Protein AF-A0A1J3CGP0-F1 (afdb_monomer)

Radius of gyration: 14.63 Å; Cα contacts (8 Å, |Δi|>4): 81; chains: 1; bounding box: 32×31×38 Å

pLDDT: mean 85.78, std 8.17, range [57.34, 94.12]

Solvent-accessible surface area (backbone atoms only — not comparable to full-atom values): 5508 Å² total; per-residue (Å²): 134,65,75,46,79,45,80,48,72,49,65,46,83,42,74,47,96,90,59,49,71,42,76,48,68,38,76,90,69,37,72,49,77,45,83,40,57,73,89,66,51,71,66,59,52,50,54,51,51,29,61,80,62,69,48,63,88,86,57,94,76,86,82,88,83,70,87,67,57,71,80,62,54,77,75,54,61,80,91,54,78,121

Sequence (82 aa):
QKMVYVAAVYGKWVRKDDGSWFFEVDDGKGGRLFSLRDGLTHGELVEMAKDDYGVDTNVDLIEIAYPLPADMLCHLPTDSPP

Foldseek 3Di:
DDKDKDKDFDFDWDQDPVLDIDTDTDPVLGMDIDIDDPPDDPVNVVVVVCVSSVPPPPPDDDDDDDDDDPVVVVPDDSNDHD

Organism: Noccaea caerulescens (NCBI:txid107243)

Mean predicted aligned error: 5.81 Å

Structure (mmCIF, N/CA/C/O backbone):
data_AF-A0A1J3CGP0-F1
#
_entry.id   AF-A0A1J3CGP0-F1
#
loop_
_atom_site.group_PDB
_atom_site.id
_atom_site.type_symbol
_atom_site.label_atom_id
_atom_site.label_alt_id
_atom_site.label_comp_id
_atom_site.label_asym_id
_atom_site.label_entity_id
_atom_site.label_seq_id
_atom_site.pdbx_PDB_ins_code
_atom_site.Cartn_x
_atom_site.Cartn_y
_atom_site.Cartn_z
_atom_site.occupancy
_atom_site.B_iso_or_equiv
_atom_site.auth_seq_id
_atom_site.auth_comp_id
_atom_site.auth_asym_id
_atom_site.auth_atom_id
_atom_site.pdbx_PDB_model_num
ATOM 1 N N . GLN A 1 1 ? -19.733 -3.505 18.395 1.00 65.50 1 GLN A N 1
ATOM 2 C CA . GLN A 1 1 ? -18.774 -2.729 17.578 1.00 65.50 1 GLN A CA 1
ATOM 3 C C . GLN A 1 1 ? -18.805 -3.274 16.163 1.00 65.50 1 GLN A C 1
ATOM 5 O O . GLN A 1 1 ? -18.914 -4.485 16.010 1.00 65.50 1 GLN A O 1
ATOM 10 N N . LYS A 1 2 ? -18.781 -2.405 15.149 1.00 84.25 2 LYS A N 1
ATOM 11 C CA . LYS A 1 2 ? -18.737 -2.823 13.744 1.00 84.25 2 LYS A CA 1
ATOM 12 C C . LYS A 1 2 ? -17.283 -3.128 13.369 1.00 84.25 2 LYS A C 1
ATOM 14 O O . LYS A 1 2 ? -16.405 -2.328 13.682 1.00 84.25 2 LYS A O 1
ATOM 19 N N . MET A 1 3 ? -17.053 -4.279 12.744 1.00 89.62 3 MET A N 1
ATOM 20 C CA . MET A 1 3 ? -15.759 -4.641 12.163 1.00 89.62 3 MET A CA 1
ATOM 21 C C . MET A 1 3 ? -15.762 -4.313 10.670 1.00 89.62 3 MET A C 1
ATO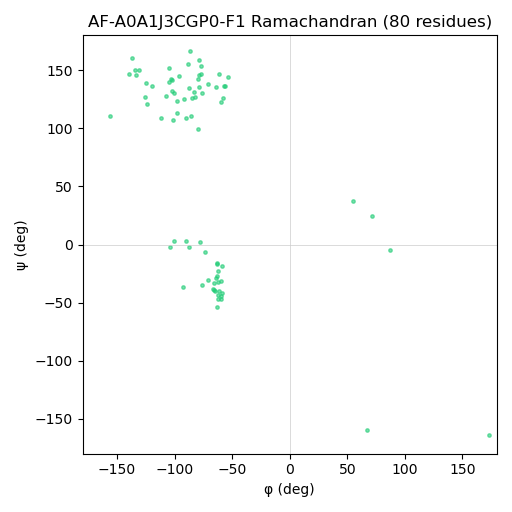M 23 O O . MET A 1 3 ? -16.794 -4.445 10.005 1.00 89.62 3 MET A O 1
ATOM 27 N N . VAL A 1 4 ? -14.614 -3.883 10.159 1.00 90.69 4 VAL A N 1
ATOM 28 C CA . VAL A 1 4 ? -14.365 -3.615 8.741 1.00 90.69 4 VAL A CA 1
ATOM 29 C C . VAL A 1 4 ? -13.234 -4.523 8.284 1.00 90.69 4 VAL A C 1
ATOM 31 O O . VAL A 1 4 ? -12.244 -4.674 8.992 1.00 90.69 4 VAL A O 1
ATOM 34 N N . TYR A 1 5 ? -13.376 -5.123 7.106 1.00 91.19 5 TYR A N 1
ATOM 35 C CA . TYR A 1 5 ? -12.346 -5.977 6.527 1.00 91.19 5 TYR A CA 1
ATOM 36 C C . TYR A 1 5 ? -11.681 -5.259 5.360 1.00 91.19 5 TYR A C 1
ATOM 38 O O . TYR A 1 5 ? -12.373 -4.784 4.459 1.00 91.19 5 TYR A O 1
ATOM 46 N N . VAL A 1 6 ? -10.352 -5.179 5.382 1.00 90.50 6 VAL A N 1
ATOM 47 C CA . VAL A 1 6 ? -9.555 -4.508 4.350 1.00 90.50 6 VAL A CA 1
ATOM 48 C C . VAL A 1 6 ? -8.544 -5.496 3.793 1.00 90.50 6 VAL A C 1
ATOM 50 O O . VAL A 1 6 ? -7.722 -6.034 4.530 1.00 90.50 6 VAL A O 1
ATOM 53 N N . ALA A 1 7 ? -8.616 -5.747 2.489 1.00 92.38 7 ALA A N 1
ATOM 54 C CA . ALA A 1 7 ? -7.564 -6.469 1.790 1.00 92.38 7 ALA A CA 1
ATOM 55 C C . ALA A 1 7 ? -6.405 -5.508 1.514 1.00 92.38 7 ALA A C 1
ATOM 57 O O . ALA A 1 7 ? -6.625 -4.383 1.068 1.00 92.38 7 ALA A O 1
ATOM 58 N N . ALA A 1 8 ? -5.184 -5.959 1.764 1.00 92.75 8 ALA A N 1
ATOM 59 C CA . ALA A 1 8 ? -3.977 -5.198 1.499 1.00 92.75 8 ALA A CA 1
ATOM 60 C C . ALA A 1 8 ? -2.915 -6.092 0.860 1.00 92.75 8 ALA A C 1
ATOM 62 O O . ALA A 1 8 ? -2.957 -7.319 0.968 1.00 92.75 8 ALA A O 1
ATOM 6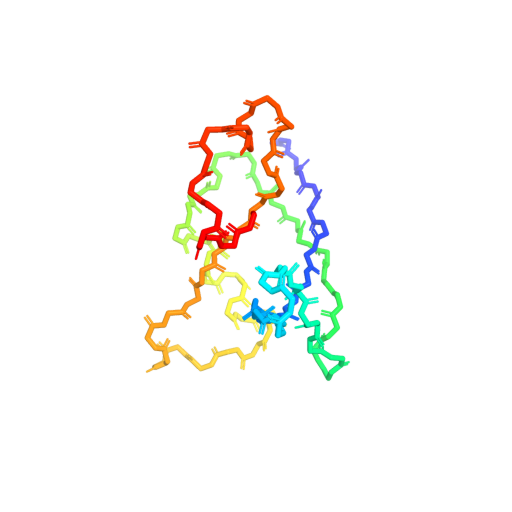3 N N . VAL A 1 9 ? -1.954 -5.445 0.214 1.00 93.50 9 VAL A N 1
ATOM 64 C CA . VAL A 1 9 ? -0.751 -6.056 -0.352 1.00 93.50 9 VAL A CA 1
ATOM 65 C C . VAL A 1 9 ? 0.459 -5.254 0.104 1.00 93.50 9 VAL A C 1
ATOM 67 O O . VAL A 1 9 ? 0.354 -4.050 0.334 1.00 93.50 9 VAL A O 1
ATOM 70 N N . TYR A 1 10 ? 1.601 -5.919 0.234 1.00 92.06 10 TYR A N 1
ATOM 71 C CA . TYR A 1 10 ? 2.875 -5.263 0.502 1.00 92.06 10 TYR A CA 1
ATOM 72 C C . TYR A 1 10 ? 3.701 -5.194 -0.778 1.00 92.06 10 TYR A C 1
ATOM 74 O O . TYR A 1 10 ? 3.685 -6.122 -1.583 1.00 92.06 10 TYR A O 1
ATOM 82 N N . GLY A 1 11 ? 4.418 -4.095 -0.974 1.00 92.25 11 GL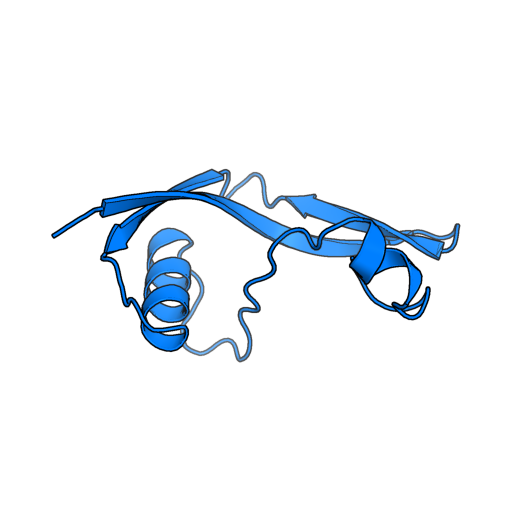Y A N 1
ATOM 83 C CA . GLY A 1 11 ? 5.163 -3.853 -2.198 1.00 92.25 11 GLY A CA 1
ATOM 84 C C . GLY A 1 11 ? 5.762 -2.457 -2.226 1.00 92.25 11 GLY A C 1
ATOM 85 O O . GLY A 1 11 ? 5.858 -1.789 -1.197 1.00 92.25 11 GLY A O 1
ATOM 86 N N . LYS A 1 12 ? 6.165 -2.019 -3.416 1.00 91.56 12 LYS A N 1
ATOM 87 C CA . LYS A 1 12 ? 6.771 -0.703 -3.635 1.00 91.56 12 LYS A CA 1
ATOM 88 C C . LYS A 1 12 ? 6.269 -0.071 -4.925 1.00 91.56 12 LYS A C 1
ATOM 90 O O . LYS A 1 12 ? 6.046 -0.756 -5.922 1.00 91.56 12 LYS A O 1
ATOM 95 N N . TRP A 1 13 ? 6.166 1.251 -4.920 1.00 91.19 13 TRP A N 1
ATOM 96 C CA . TRP A 1 13 ? 5.957 2.019 -6.140 1.00 91.19 13 TRP A CA 1
ATOM 97 C C . TRP A 1 13 ? 7.256 2.113 -6.939 1.00 91.19 13 TRP A C 1
ATOM 99 O O . TRP A 1 13 ? 8.308 2.470 -6.411 1.00 91.19 13 TRP A O 1
ATOM 109 N N . VAL A 1 14 ? 7.175 1.797 -8.228 1.00 92.56 14 VAL A N 1
ATOM 110 C CA . VAL A 1 14 ? 8.282 1.875 -9.180 1.00 92.56 14 VAL A CA 1
ATOM 111 C C . VAL A 1 14 ? 7.848 2.725 -10.360 1.00 92.56 14 VAL A C 1
ATOM 113 O O . VAL A 1 14 ? 6.818 2.463 -10.984 1.00 92.56 14 VAL A O 1
ATOM 116 N N . ARG A 1 15 ? 8.658 3.734 -10.680 1.00 92.00 15 ARG A N 1
ATOM 117 C CA . ARG A 1 15 ? 8.479 4.545 -11.880 1.00 92.00 15 ARG A CA 1
ATOM 118 C C . ARG A 1 15 ? 9.153 3.856 -13.062 1.00 92.00 15 ARG A C 1
ATOM 120 O O . ARG A 1 15 ? 10.326 3.498 -12.968 1.00 92.00 15 ARG A O 1
ATOM 127 N N . LYS A 1 16 ? 8.414 3.636 -14.146 1.00 90.69 16 LYS A N 1
ATOM 128 C CA . LYS A 1 16 ? 8.932 3.067 -15.398 1.00 90.69 16 LYS A CA 1
ATOM 129 C C . LYS A 1 16 ? 9.491 4.171 -16.301 1.00 90.69 16 LYS A C 1
ATOM 131 O O . LYS A 1 16 ? 9.250 5.357 -16.072 1.00 90.69 16 LYS A O 1
ATOM 136 N N . ASP A 1 17 ? 10.230 3.771 -17.334 1.00 91.06 17 ASP A N 1
ATOM 137 C CA . ASP A 1 17 ? 10.929 4.689 -18.249 1.00 91.06 17 ASP A CA 1
ATOM 138 C C . ASP A 1 17 ? 9.981 5.606 -19.038 1.00 91.06 17 ASP A C 1
ATOM 140 O O . ASP A 1 17 ? 10.352 6.718 -19.407 1.00 91.06 17 ASP A O 1
ATOM 144 N N . ASP A 1 18 ? 8.739 5.170 -19.265 1.00 89.75 18 ASP A N 1
ATOM 145 C CA . ASP A 1 18 ? 7.678 5.969 -19.892 1.00 89.75 18 ASP A CA 1
ATOM 146 C C . ASP A 1 18 ? 7.034 6.992 -18.932 1.00 89.75 18 ASP A C 1
ATOM 148 O O . ASP A 1 18 ? 6.113 7.718 -19.309 1.00 89.75 18 ASP A O 1
ATOM 152 N N . GLY A 1 19 ? 7.525 7.064 -17.692 1.00 86.62 19 GLY A N 1
ATOM 153 C CA . GLY A 1 19 ? 7.071 7.976 -16.652 1.00 86.62 19 GLY A CA 1
ATOM 154 C C . GLY A 1 19 ? 5.897 7.465 -15.820 1.00 86.62 19 GLY A C 1
ATOM 155 O O . GLY A 1 19 ? 5.544 8.142 -14.853 1.00 86.62 19 GLY A O 1
ATOM 156 N N . SER A 1 20 ? 5.325 6.303 -16.148 1.00 86.94 20 SER A N 1
ATOM 157 C CA . SER A 1 20 ? 4.196 5.712 -15.424 1.00 86.94 20 SER A CA 1
ATOM 158 C C . SER A 1 20 ? 4.615 5.053 -14.102 1.00 86.94 20 SER A C 1
ATOM 160 O O . SER A 1 20 ? 5.753 4.608 -13.930 1.00 86.94 20 SER A O 1
ATOM 162 N N . TRP A 1 21 ? 3.681 4.992 -13.152 1.00 88.69 21 TRP A N 1
ATOM 163 C CA . TRP A 1 21 ? 3.874 4.366 -11.844 1.00 88.69 21 TRP A CA 1
ATOM 164 C C . TRP A 1 21 ? 3.218 2.990 -11.791 1.00 88.69 21 TRP A C 1
ATOM 166 O O . TRP A 1 21 ? 2.050 2.831 -12.138 1.00 88.69 21 TRP A O 1
ATOM 176 N N . PHE A 1 22 ? 3.963 2.006 -11.297 1.00 90.75 22 PHE A N 1
ATOM 177 C CA . PHE A 1 22 ? 3.476 0.655 -11.044 1.00 90.75 22 PHE A CA 1
ATOM 178 C C . PHE A 1 22 ? 3.731 0.271 -9.594 1.00 90.75 22 PHE A C 1
ATOM 180 O O . PHE A 1 22 ? 4.804 0.546 -9.059 1.00 90.75 22 PHE A O 1
ATOM 187 N N . PHE A 1 23 ? 2.762 -0.398 -8.975 1.00 90.25 23 PHE A N 1
ATOM 188 C CA . PHE A 1 23 ? 2.958 -1.015 -7.671 1.00 90.25 23 PHE A CA 1
ATOM 189 C C . PHE A 1 23 ? 3.451 -2.449 -7.867 1.00 90.25 23 PHE A C 1
ATOM 191 O O . PHE A 1 23 ? 2.703 -3.316 -8.321 1.00 90.25 23 PHE A O 1
ATOM 198 N N . GLU A 1 24 ? 4.720 -2.695 -7.558 1.00 93.12 24 GLU A N 1
ATOM 199 C CA . GLU A 1 24 ? 5.307 -4.032 -7.583 1.00 93.12 24 GLU A CA 1
ATOM 200 C C . GLU A 1 24 ? 5.048 -4.710 -6.238 1.00 93.12 24 GLU A C 1
ATOM 202 O O . GLU A 1 24 ? 5.598 -4.303 -5.211 1.00 93.12 24 GLU A O 1
ATOM 207 N N . VAL A 1 25 ? 4.183 -5.726 -6.251 1.00 92.88 25 VAL A N 1
ATOM 208 C CA . VAL A 1 25 ? 3.851 -6.532 -5.071 1.00 92.88 25 VAL A CA 1
ATOM 209 C C . VAL A 1 25 ? 5.040 -7.423 -4.707 1.00 92.88 25 VAL A C 1
ATOM 211 O O . VAL A 1 25 ? 5.691 -8.005 -5.572 1.00 92.88 25 VAL A O 1
ATOM 214 N N . ASP A 1 26 ? 5.321 -7.535 -3.413 1.00 92.62 26 ASP A N 1
ATOM 215 C CA . ASP A 1 26 ? 6.253 -8.519 -2.876 1.00 92.62 26 ASP A CA 1
ATOM 216 C C . ASP A 1 26 ? 5.548 -9.878 -2.783 1.00 92.62 26 ASP A C 1
ATOM 218 O O . ASP A 1 26 ? 4.798 -10.1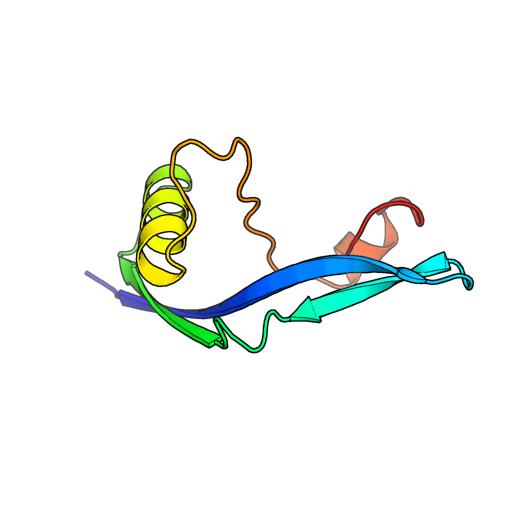52 -1.840 1.00 92.62 26 ASP A O 1
ATOM 222 N N . ASP A 1 27 ? 5.791 -10.738 -3.770 1.00 90.94 27 ASP A N 1
ATOM 223 C CA . ASP A 1 27 ? 5.191 -12.074 -3.846 1.00 90.94 27 ASP A CA 1
ATOM 224 C C . ASP A 1 27 ? 5.576 -12.983 -2.664 1.00 90.94 27 ASP A C 1
ATOM 226 O O . ASP A 1 27 ? 4.847 -13.923 -2.347 1.00 90.94 27 ASP A O 1
ATOM 230 N N . GLY A 1 28 ? 6.694 -12.707 -1.980 1.00 90.31 28 GLY A N 1
ATOM 231 C CA . GLY A 1 28 ? 7.105 -13.450 -0.787 1.00 90.31 28 GLY A CA 1
ATOM 232 C C . GLY A 1 28 ? 6.220 -13.153 0.424 1.00 90.31 28 GLY A C 1
ATOM 233 O O . GLY A 1 28 ? 5.998 -14.024 1.267 1.00 90.31 28 GLY A O 1
ATOM 234 N N . LYS A 1 29 ? 5.679 -11.934 0.495 1.00 89.31 29 LYS A N 1
ATOM 235 C CA . LYS A 1 29 ? 4.764 -11.489 1.556 1.00 89.31 29 LYS A CA 1
ATOM 236 C C . LYS A 1 29 ? 3.295 -11.690 1.181 1.00 89.31 29 LYS A C 1
ATOM 238 O O . LYS A 1 29 ? 2.493 -12.087 2.034 1.00 89.31 29 LYS A O 1
ATOM 243 N N . GLY A 1 30 ? 2.964 -11.483 -0.093 1.00 88.69 30 GLY A N 1
ATOM 244 C CA . GLY A 1 30 ? 1.639 -11.694 -0.665 1.00 88.69 30 GLY A CA 1
ATOM 245 C C . GLY A 1 30 ? 0.576 -10.728 -0.134 1.00 88.69 30 GLY A C 1
ATOM 246 O O . GLY A 1 30 ? 0.872 -9.646 0.371 1.00 88.69 30 GLY A O 1
ATOM 247 N N . GLY A 1 31 ? -0.691 -11.124 -0.273 1.00 93.12 31 GLY A N 1
ATOM 248 C CA . GLY A 1 31 ? -1.834 -10.378 0.255 1.00 93.12 31 GLY A CA 1
ATOM 249 C C . GLY A 1 31 ? -2.198 -10.760 1.692 1.00 93.12 31 GLY A C 1
ATOM 250 O O . GLY A 1 31 ? -1.953 -11.885 2.147 1.00 93.12 31 GLY A O 1
ATOM 251 N N . ARG A 1 32 ? -2.836 -9.826 2.399 1.00 93.06 32 ARG A N 1
ATOM 252 C CA . ARG A 1 32 ? -3.390 -10.010 3.749 1.00 93.06 32 ARG A CA 1
ATOM 253 C C . ARG A 1 32 ? -4.800 -9.433 3.835 1.00 93.06 32 ARG A C 1
ATOM 255 O O . ARG A 1 32 ? -5.133 -8.475 3.140 1.00 93.06 32 ARG A O 1
ATOM 262 N N . LEU A 1 33 ? -5.625 -10.019 4.700 1.00 94.12 33 LEU A N 1
ATOM 263 C CA . LEU A 1 33 ? -6.948 -9.501 5.037 1.00 94.12 33 LEU A CA 1
ATOM 264 C C . LEU A 1 33 ? -6.932 -9.017 6.486 1.00 94.12 33 LEU A C 1
ATOM 266 O O . LEU A 1 33 ? -6.905 -9.824 7.411 1.00 94.12 33 LEU A O 1
ATOM 270 N N . PHE A 1 34 ? -6.986 -7.704 6.672 1.00 92.56 34 PHE A N 1
ATOM 271 C CA . PHE A 1 34 ? -7.010 -7.077 7.983 1.00 92.56 34 PHE A CA 1
ATOM 272 C C . PHE A 1 34 ? -8.442 -6.968 8.504 1.00 92.56 34 PHE A C 1
ATOM 274 O O . PHE A 1 34 ? -9.343 -6.536 7.783 1.00 92.56 34 PHE A O 1
ATOM 281 N N . SER A 1 35 ? -8.647 -7.322 9.773 1.00 92.75 35 SER A N 1
ATOM 282 C CA . SER A 1 35 ? -9.901 -7.094 10.496 1.00 92.75 35 SER A CA 1
ATOM 283 C C . SER A 1 35 ? -9.741 -5.881 11.406 1.00 92.75 35 SER A C 1
ATOM 285 O O . SER A 1 35 ? -9.065 -5.950 12.430 1.00 92.75 35 SER A O 1
ATOM 287 N N . LEU A 1 36 ? -10.372 -4.770 11.041 1.00 91.81 36 LEU A N 1
ATOM 288 C CA . LEU A 1 36 ? -10.230 -3.482 11.709 1.00 91.81 36 LEU A CA 1
ATOM 289 C C . LEU A 1 36 ? -11.463 -3.166 12.556 1.00 91.81 36 LEU A C 1
ATOM 291 O O . LEU A 1 36 ? -12.604 -3.373 12.131 1.00 91.81 36 LEU A O 1
ATOM 295 N N . ARG A 1 37 ? -11.236 -2.599 13.742 1.00 91.94 37 ARG A N 1
ATOM 296 C CA . ARG A 1 37 ? -12.305 -1.988 14.539 1.00 91.94 37 ARG A CA 1
ATOM 297 C C . ARG A 1 37 ? -12.634 -0.600 13.998 1.00 91.94 37 ARG A C 1
ATOM 299 O O . ARG A 1 37 ? -11.741 0.134 13.581 1.00 91.94 37 ARG A O 1
ATOM 306 N N . ASP A 1 38 ? -13.903 -0.216 14.073 1.00 87.00 38 ASP A N 1
ATOM 307 C CA . ASP A 1 38 ? -14.288 1.175 13.832 1.00 87.00 38 ASP A CA 1
ATOM 308 C C . ASP A 1 38 ? -13.542 2.125 14.796 1.00 87.00 38 ASP A C 1
ATOM 310 O O . ASP A 1 38 ? -13.369 1.817 15.984 1.00 87.00 38 ASP A O 1
ATOM 314 N N . GLY A 1 39 ? -13.046 3.249 14.271 1.00 87.81 39 GLY A N 1
ATOM 315 C CA . GLY A 1 39 ? -12.207 4.202 15.010 1.00 87.81 39 GLY A CA 1
ATOM 316 C C . GLY A 1 39 ? -10.776 3.732 15.328 1.00 87.81 39 GLY A C 1
ATOM 317 O O . GLY A 1 39 ? -10.199 4.186 16.319 1.00 87.81 39 GLY A O 1
ATOM 318 N N . LEU A 1 40 ? -10.214 2.794 14.556 1.00 91.56 40 LEU A N 1
ATOM 319 C CA . LEU A 1 40 ? -8.781 2.472 14.593 1.00 91.56 40 LEU A CA 1
ATOM 320 C C . LEU A 1 40 ? -7.952 3.684 14.143 1.00 91.56 40 LEU A C 1
ATOM 322 O O . LEU A 1 40 ? -8.280 4.339 13.153 1.00 91.56 40 LEU A O 1
ATOM 326 N N . THR A 1 41 ? -6.875 3.982 14.860 1.00 91.25 41 THR A N 1
ATOM 327 C CA . THR A 1 41 ? -5.955 5.061 14.490 1.00 91.25 41 THR A CA 1
ATOM 328 C C . THR A 1 41 ? -4.999 4.627 13.378 1.00 91.25 41 THR A C 1
ATOM 330 O O . THR A 1 41 ? -4.731 3.441 13.185 1.00 91.25 41 THR A O 1
ATOM 333 N N . HIS A 1 42 ? -4.427 5.601 12.665 1.00 89.19 42 HIS A N 1
ATOM 334 C CA . HIS A 1 42 ? -3.399 5.327 11.658 1.00 89.19 42 HIS A CA 1
ATOM 335 C C . HIS A 1 42 ? -2.179 4.608 12.260 1.00 89.19 42 HIS A C 1
ATOM 337 O O . HIS A 1 42 ? -1.695 3.647 11.676 1.00 89.19 42 HIS A O 1
ATOM 343 N N . GLY A 1 43 ? -1.726 5.022 13.450 1.00 89.25 43 GLY A N 1
ATOM 344 C CA . GLY A 1 43 ? -0.591 4.389 14.130 1.00 89.25 43 GLY A CA 1
ATOM 345 C C . GLY A 1 43 ? -0.849 2.923 14.479 1.00 89.25 43 GLY A C 1
ATOM 346 O O . GLY A 1 43 ? -0.006 2.078 14.207 1.00 89.25 43 GLY A O 1
ATOM 347 N N . GLU A 1 44 ? -2.036 2.596 14.999 1.00 91.62 44 GLU A N 1
ATOM 348 C CA . GLU A 1 44 ? -2.409 1.196 15.248 1.00 91.62 44 GLU A CA 1
ATOM 349 C C . GLU A 1 44 ? -2.431 0.373 13.952 1.00 91.62 44 GLU A C 1
ATOM 351 O O . GLU A 1 44 ? -1.964 -0.762 13.946 1.00 91.62 44 GLU A O 1
ATOM 356 N N . LEU A 1 45 ? -2.921 0.943 12.844 1.00 90.81 45 LEU A N 1
ATOM 357 C CA . LEU A 1 45 ? -2.921 0.261 11.549 1.00 90.81 45 LEU A CA 1
ATOM 358 C C . LEU A 1 45 ? -1.499 0.014 11.017 1.00 90.81 45 LEU A C 1
ATOM 360 O O . LEU A 1 45 ? -1.238 -1.050 10.461 1.00 90.81 45 LEU A O 1
ATOM 364 N N . VAL A 1 46 ? -0.585 0.973 11.197 1.00 90.12 46 VAL A N 1
ATOM 365 C CA . VAL A 1 46 ? 0.832 0.828 10.821 1.00 90.12 46 VAL A CA 1
ATOM 366 C C . VAL A 1 46 ? 1.486 -0.301 11.604 1.00 90.12 46 VAL A C 1
ATOM 368 O O . VAL A 1 46 ? 2.141 -1.147 11.002 1.00 90.12 46 VAL A O 1
ATOM 371 N N . GLU A 1 47 ? 1.282 -0.357 12.918 1.00 90.12 47 GLU A N 1
ATOM 372 C CA . GLU A 1 47 ? 1.849 -1.426 13.744 1.00 90.12 47 GLU A CA 1
ATOM 373 C C . GLU A 1 47 ? 1.268 -2.799 13.371 1.00 90.12 47 GLU A C 1
ATOM 375 O O . GLU A 1 47 ? 2.023 -3.759 13.233 1.00 90.12 47 GLU A O 1
ATOM 380 N N . MET A 1 48 ? -0.038 -2.884 13.087 1.00 91.56 48 MET A N 1
ATOM 381 C CA . MET A 1 48 ? -0.652 -4.112 12.561 1.00 91.56 48 MET A CA 1
ATOM 382 C C . MET A 1 48 ? -0.034 -4.540 11.224 1.00 91.56 48 MET A C 1
ATOM 384 O O . MET A 1 48 ? 0.254 -5.716 11.024 1.00 91.56 48 MET A O 1
ATOM 388 N N . ALA A 1 49 ? 0.186 -3.601 10.300 1.00 90.81 49 ALA A N 1
ATOM 389 C CA . ALA A 1 49 ? 0.793 -3.903 9.009 1.00 90.81 49 ALA A CA 1
ATOM 390 C C . ALA A 1 49 ? 2.258 -4.352 9.146 1.00 90.81 49 ALA A C 1
ATOM 392 O O . ALA A 1 49 ? 2.679 -5.263 8.434 1.00 90.81 49 ALA A O 1
ATOM 393 N N . LYS A 1 50 ? 3.032 -3.745 10.057 1.00 90.06 50 LYS A N 1
ATOM 394 C CA . LYS A 1 50 ? 4.412 -4.168 10.345 1.00 90.06 50 LYS A CA 1
ATOM 395 C C . LYS A 1 50 ? 4.461 -5.612 10.831 1.00 90.06 50 LYS A C 1
ATOM 397 O O . LYS A 1 50 ? 5.263 -6.382 10.305 1.00 90.06 50 LYS A O 1
ATOM 402 N N . ASP A 1 51 ? 3.591 -5.965 11.775 1.00 90.50 51 ASP A N 1
ATOM 403 C CA . ASP A 1 51 ? 3.518 -7.309 12.356 1.00 90.50 51 ASP A CA 1
ATOM 404 C C . ASP A 1 51 ? 3.127 -8.356 11.294 1.00 90.50 51 ASP A C 1
ATOM 406 O O . ASP A 1 51 ? 3.885 -9.289 11.023 1.00 90.50 51 ASP A O 1
ATOM 410 N N . ASP A 1 52 ? 2.018 -8.138 10.575 1.00 90.44 52 ASP A N 1
ATOM 411 C CA . ASP A 1 52 ? 1.484 -9.092 9.584 1.00 90.44 52 ASP A CA 1
ATOM 412 C C . ASP A 1 52 ? 2.408 -9.328 8.374 1.00 90.44 52 ASP A C 1
ATOM 414 O O . ASP A 1 52 ? 2.380 -10.403 7.750 1.00 90.44 52 ASP A O 1
ATOM 418 N N . TYR A 1 53 ? 3.206 -8.319 8.013 1.00 90.69 53 TYR A N 1
ATOM 419 C CA . TYR A 1 53 ? 4.175 -8.386 6.917 1.00 90.69 53 TYR A CA 1
ATOM 420 C C . TYR A 1 53 ? 5.618 -8.627 7.377 1.00 90.69 53 TYR A C 1
ATOM 422 O O . TYR A 1 53 ? 6.516 -8.651 6.527 1.00 90.69 53 TYR A O 1
ATOM 430 N N . GLY A 1 54 ? 5.854 -8.811 8.681 1.00 88.12 54 GLY A N 1
ATOM 431 C CA . GLY A 1 54 ? 7.181 -9.053 9.252 1.00 88.12 54 GLY A CA 1
ATOM 432 C C . GLY A 1 54 ? 8.198 -7.971 8.887 1.00 88.12 54 GLY A C 1
ATOM 433 O O . GLY A 1 54 ? 9.347 -8.278 8.567 1.00 88.12 54 GLY A O 1
ATOM 434 N N . VAL A 1 55 ? 7.764 -6.711 8.834 1.00 85.12 55 VAL A N 1
ATOM 435 C CA . VAL A 1 55 ? 8.651 -5.580 8.551 1.00 85.12 55 VAL A CA 1
ATOM 436 C C . VAL A 1 55 ? 9.343 -5.185 9.846 1.00 85.12 55 VAL A C 1
ATOM 438 O O . VAL A 1 55 ? 8.683 -4.942 10.853 1.00 85.12 55 VAL A O 1
ATOM 441 N N . ASP A 1 56 ? 10.672 -5.122 9.813 1.00 78.75 56 ASP A N 1
ATOM 442 C CA . ASP A 1 56 ? 11.466 -4.722 10.972 1.00 78.75 56 ASP A CA 1
ATOM 443 C C . ASP A 1 56 ? 11.042 -3.324 11.445 1.00 78.75 56 ASP A C 1
ATOM 445 O O . ASP A 1 56 ? 11.018 -2.359 10.678 1.00 78.75 56 ASP A O 1
ATOM 449 N N . THR A 1 57 ? 10.696 -3.226 12.727 1.00 66.75 57 THR A N 1
ATOM 450 C CA . THR A 1 57 ? 10.266 -1.989 13.387 1.00 66.75 57 THR A CA 1
ATOM 451 C C . THR A 1 57 ? 11.358 -0.923 13.416 1.00 66.75 57 THR A C 1
ATOM 453 O O . THR A 1 57 ? 11.049 0.238 13.668 1.00 66.75 57 THR A O 1
ATOM 456 N N . ASN A 1 58 ? 12.615 -1.309 13.163 1.00 70.00 58 ASN A N 1
ATOM 457 C CA . ASN A 1 58 ? 13.757 -0.404 13.045 1.00 70.00 58 ASN A CA 1
ATOM 458 C C . ASN A 1 58 ? 13.964 0.147 11.623 1.00 70.00 58 ASN A C 1
ATOM 460 O O . ASN A 1 58 ? 14.901 0.913 11.411 1.00 70.00 58 ASN A O 1
ATOM 464 N N . VAL A 1 59 ? 13.145 -0.255 10.642 1.00 60.56 59 VAL A N 1
ATOM 465 C CA . VAL A 1 59 ? 13.182 0.305 9.284 1.00 60.56 59 VAL A CA 1
ATOM 466 C C . VAL A 1 59 ? 12.195 1.468 9.201 1.00 60.56 59 VAL A C 1
ATOM 468 O O . VAL A 1 59 ? 11.011 1.329 9.505 1.00 60.56 59 VAL A O 1
ATOM 471 N N . ASP A 1 60 ? 12.709 2.625 8.788 1.00 57.34 60 ASP A N 1
ATOM 472 C CA . ASP A 1 60 ? 12.159 3.934 9.153 1.00 57.34 60 ASP A CA 1
ATOM 473 C C . ASP A 1 60 ? 10.840 4.358 8.487 1.00 57.34 60 ASP A C 1
ATOM 475 O O . ASP A 1 60 ? 10.286 5.377 8.892 1.00 57.34 60 ASP A O 1
ATOM 479 N N . LEU A 1 61 ? 10.276 3.638 7.509 1.00 72.88 61 LEU A N 1
ATOM 480 C CA . LEU A 1 61 ? 9.015 4.089 6.903 1.00 72.88 61 LEU A CA 1
ATOM 481 C C . LEU A 1 61 ? 8.216 2.948 6.254 1.00 72.88 61 LEU A C 1
ATOM 483 O O . LEU A 1 61 ? 8.592 2.423 5.207 1.00 72.88 61 LEU A O 1
ATOM 487 N N . ILE A 1 62 ? 7.077 2.593 6.857 1.00 82.75 62 ILE A N 1
ATOM 488 C CA . ILE A 1 62 ? 5.955 1.998 6.121 1.00 82.75 62 ILE A CA 1
ATOM 489 C C . ILE A 1 62 ? 4.980 3.124 5.829 1.00 82.75 62 ILE A C 1
ATOM 491 O O . ILE A 1 62 ? 4.477 3.764 6.751 1.00 82.75 62 ILE A O 1
ATOM 495 N N . GLU A 1 63 ? 4.669 3.310 4.555 1.00 86.44 63 GLU A N 1
ATOM 496 C CA . GLU A 1 63 ? 3.576 4.170 4.126 1.00 86.44 63 GLU A CA 1
ATOM 497 C C . GLU A 1 63 ? 2.364 3.311 3.777 1.00 86.44 63 GLU A C 1
ATOM 499 O O . GLU A 1 63 ? 2.458 2.330 3.037 1.00 86.44 63 GLU A O 1
ATOM 504 N N . ILE A 1 64 ? 1.210 3.679 4.328 1.00 87.81 64 ILE A N 1
ATOM 505 C CA . ILE A 1 64 ? -0.067 3.064 3.978 1.00 87.81 64 ILE A CA 1
ATOM 506 C C . ILE A 1 64 ? -0.737 3.967 2.951 1.00 87.81 64 ILE A C 1
ATOM 508 O O . ILE A 1 64 ? -1.150 5.079 3.279 1.00 87.81 64 ILE A O 1
ATOM 512 N N . ALA A 1 65 ? -0.874 3.463 1.729 1.00 85.75 65 ALA A N 1
ATOM 513 C CA . ALA A 1 65 ? -1.612 4.116 0.660 1.00 85.75 65 ALA A CA 1
ATOM 514 C C . ALA A 1 65 ? -2.965 3.430 0.439 1.00 85.75 65 ALA A C 1
ATOM 516 O O . ALA A 1 65 ? -3.133 2.234 0.685 1.00 85.75 65 ALA A O 1
ATOM 517 N N . TYR A 1 66 ? -3.933 4.199 -0.043 1.00 83.31 66 TYR A N 1
ATOM 518 C CA . TYR A 1 66 ? -5.229 3.707 -0.489 1.00 83.31 66 TYR A CA 1
ATOM 519 C C . TYR A 1 66 ? -5.551 4.348 -1.838 1.00 83.31 66 TYR A C 1
ATOM 521 O O . TYR A 1 66 ? -5.181 5.502 -2.055 1.00 83.31 66 TYR A O 1
ATOM 529 N N . PRO A 1 67 ? -6.229 3.624 -2.745 1.00 79.25 67 PRO A N 1
ATOM 530 C CA . PRO A 1 67 ? -6.575 4.167 -4.048 1.00 79.25 67 PRO A CA 1
ATOM 531 C C . PRO A 1 67 ? -7.442 5.411 -3.872 1.00 79.25 67 PRO A C 1
ATOM 533 O O . PRO A 1 67 ? -8.503 5.362 -3.239 1.00 79.25 67 PRO A O 1
ATOM 536 N N . LEU A 1 68 ? -6.979 6.525 -4.431 1.00 79.50 68 LEU A N 1
ATOM 537 C CA . LEU A 1 68 ? -7.737 7.763 -4.428 1.00 79.50 68 LEU A CA 1
ATOM 538 C C . LEU A 1 68 ? -8.848 7.721 -5.488 1.00 79.50 68 LEU A C 1
ATOM 540 O O . LEU A 1 68 ? -8.682 7.123 -6.555 1.00 79.50 68 LEU A O 1
ATOM 544 N N . PRO A 1 69 ? -9.992 8.372 -5.220 1.00 82.19 69 PRO A N 1
ATOM 545 C CA . PRO A 1 69 ? -11.014 8.618 -6.228 1.00 82.19 69 PRO A CA 1
ATOM 546 C C . PRO A 1 69 ? -10.445 9.309 -7.480 1.00 82.19 69 PRO A C 1
ATOM 548 O O . PRO A 1 69 ? -9.558 10.160 -7.389 1.00 82.19 69 PRO A O 1
ATOM 551 N N . ALA A 1 70 ? -10.964 8.960 -8.661 1.00 81.06 70 ALA A N 1
ATOM 552 C CA . ALA A 1 70 ? -10.435 9.439 -9.944 1.00 81.06 70 ALA A CA 1
ATOM 553 C C . ALA A 1 70 ? -10.462 10.973 -10.091 1.00 81.06 70 ALA A C 1
ATOM 555 O O . ALA A 1 70 ? -9.586 11.552 -10.726 1.00 81.06 70 ALA A O 1
ATOM 556 N N . ASP A 1 71 ? -11.442 11.634 -9.482 1.00 84.38 71 ASP A N 1
ATOM 557 C CA . ASP A 1 71 ? -11.558 13.090 -9.414 1.00 84.38 71 ASP A CA 1
ATOM 558 C C . ASP A 1 71 ? -10.437 13.739 -8.590 1.00 84.38 71 ASP A C 1
ATOM 560 O O . ASP A 1 71 ? -9.972 14.822 -8.942 1.00 84.38 71 ASP A O 1
ATOM 564 N N . MET A 1 72 ? -9.943 13.064 -7.549 1.00 80.69 72 MET A N 1
ATOM 565 C CA . MET A 1 72 ? -8.793 13.532 -6.771 1.00 80.69 72 MET A CA 1
ATOM 566 C C . MET A 1 72 ? -7.467 13.312 -7.509 1.00 80.69 72 MET A C 1
ATOM 568 O O . MET A 1 72 ? -6.572 14.154 -7.420 1.00 80.69 72 MET A O 1
ATOM 572 N N . LEU A 1 73 ? -7.354 12.223 -8.278 1.00 78.06 73 LEU A N 1
ATOM 573 C CA . LEU A 1 73 ? -6.150 11.908 -9.057 1.00 78.06 73 LEU A CA 1
ATOM 574 C C . LEU A 1 73 ? -5.839 12.971 -10.124 1.00 78.06 73 LEU A C 1
ATOM 576 O O . LEU A 1 73 ? -4.672 13.253 -10.378 1.00 78.06 73 LEU A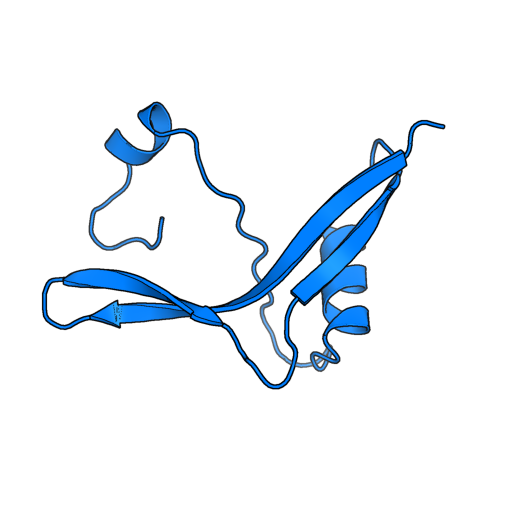 O 1
ATOM 580 N N . CYS A 1 74 ? -6.858 13.616 -10.707 1.00 75.00 74 CYS A N 1
ATOM 581 C CA . CYS A 1 74 ? -6.697 14.665 -11.727 1.00 75.00 74 CYS A CA 1
ATOM 582 C C . CYS A 1 74 ? -5.874 15.882 -11.265 1.00 75.00 74 CYS A C 1
ATOM 584 O O . CYS A 1 74 ? -5.411 16.660 -12.100 1.00 75.00 74 CYS A O 1
ATOM 586 N N . HIS A 1 75 ? -5.720 16.072 -9.954 1.00 74.25 75 HIS A N 1
ATOM 587 C CA . HIS A 1 75 ? -5.000 17.200 -9.365 1.00 74.25 75 HIS A CA 1
ATOM 588 C C . HIS A 1 75 ? -3.609 16.829 -8.839 1.00 74.25 75 HIS A C 1
ATOM 590 O O . HIS A 1 75 ? -2.893 17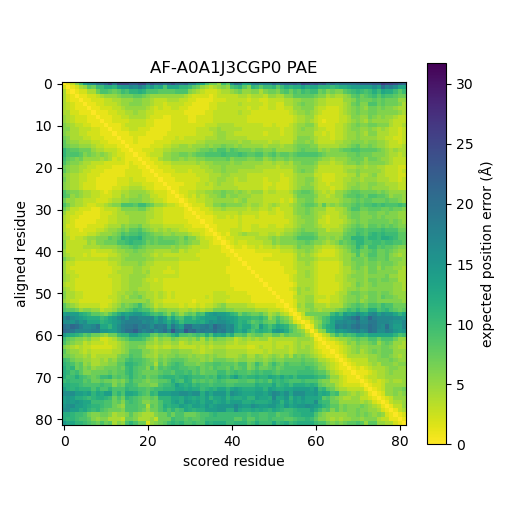.713 -8.364 1.00 74.25 75 HIS A O 1
ATOM 596 N N . LEU A 1 76 ? -3.218 15.553 -8.914 1.00 75.31 76 LEU A N 1
ATOM 597 C CA . LEU A 1 76 ? -1.913 15.114 -8.440 1.00 75.31 76 LEU A CA 1
ATOM 598 C C . LEU A 1 76 ? -0.807 15.416 -9.462 1.00 75.31 76 LEU A C 1
ATOM 600 O O . LEU A 1 76 ? -1.016 15.280 -10.672 1.00 75.31 76 LEU A O 1
ATOM 604 N N . PRO A 1 77 ? 0.390 15.801 -8.991 1.00 76.69 77 PRO A N 1
ATOM 605 C CA . PRO A 1 77 ? 1.570 15.89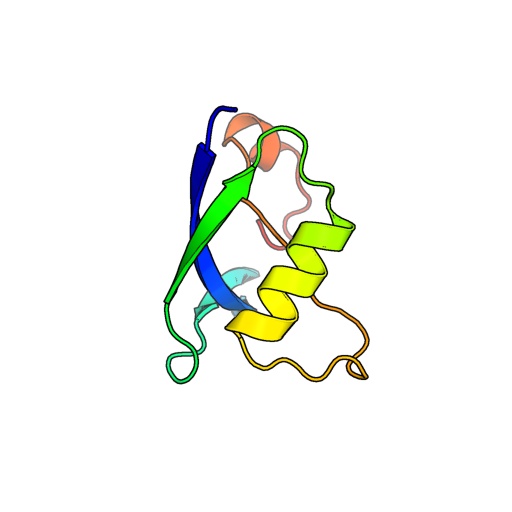0 -9.837 1.00 76.69 77 PRO A CA 1
ATOM 606 C C . PRO A 1 77 ? 1.857 14.557 -10.540 1.00 76.69 77 PRO A C 1
ATOM 608 O O . PRO A 1 77 ? 1.827 13.496 -9.921 1.00 76.69 77 PRO A O 1
ATOM 611 N N . THR A 1 78 ? 2.192 14.599 -11.833 1.00 71.62 78 THR A N 1
ATOM 612 C CA . THR A 1 78 ? 2.507 13.394 -12.630 1.00 71.62 78 THR A CA 1
ATOM 613 C C . THR A 1 78 ? 3.755 12.651 -12.128 1.00 71.62 78 THR A C 1
ATOM 615 O O . THR A 1 78 ? 3.993 11.501 -12.485 1.00 71.62 78 THR A O 1
ATOM 618 N N . ASP A 1 79 ? 4.586 13.300 -11.31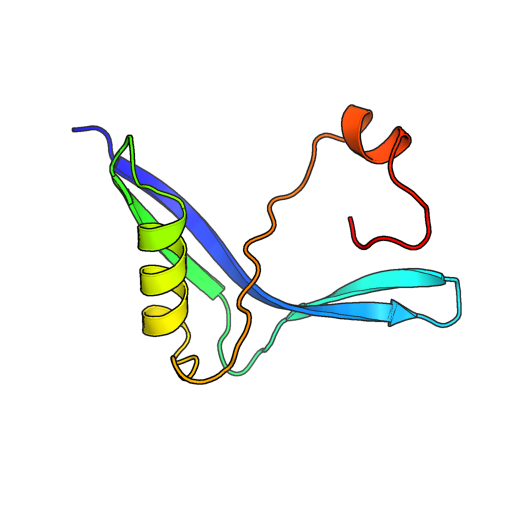4 1.00 77.06 79 ASP A N 1
ATOM 619 C CA . ASP A 1 79 ? 5.781 12.726 -10.700 1.00 77.06 79 ASP A CA 1
ATOM 620 C C . ASP A 1 79 ? 5.528 12.073 -9.330 1.00 77.06 79 ASP A C 1
ATOM 622 O O . ASP A 1 79 ? 6.475 11.556 -8.745 1.00 77.06 79 ASP A O 1
ATOM 626 N N . SER A 1 80 ? 4.281 12.029 -8.849 1.00 75.94 80 SER A N 1
ATOM 627 C CA . SER A 1 80 ? 3.894 11.340 -7.610 1.00 75.94 80 SER A CA 1
ATOM 628 C C . SER A 1 80 ? 3.213 9.994 -7.906 1.00 75.94 80 SER A C 1
ATOM 630 O O . SER A 1 80 ? 2.454 9.915 -8.877 1.00 75.94 80 SER A O 1
ATOM 632 N N . PRO A 1 81 ? 3.470 8.927 -7.121 1.00 78.81 81 PRO A N 1
ATOM 633 C CA . PRO A 1 81 ? 2.709 7.685 -7.235 1.00 78.81 81 PRO A CA 1
ATOM 634 C C . PRO A 1 81 ? 1.215 7.926 -6.924 1.00 78.81 81 PRO A C 1
ATOM 636 O O . PRO A 1 81 ? 0.910 8.817 -6.125 1.00 78.81 81 PRO A O 1
ATOM 639 N N . PRO A 1 82 ? 0.301 7.186 -7.583 1.00 71.69 82 PRO A N 1
ATOM 640 C CA . PRO A 1 82 ? -1.146 7.367 -7.449 1.00 71.69 82 PRO A CA 1
ATOM 641 C C . PRO A 1 82 ? -1.718 6.861 -6.117 1.00 71.69 82 PRO A C 1
ATOM 643 O O . PRO A 1 82 ? -1.071 6.017 -5.452 1.00 71.69 82 PRO A O 1
#

Nearest PDB structures (foldseek):
  4qsz-assembly2_B  TM=4.570E-01  e=9.484E-01  Escherichia coli K-12
  4qu2-assembly1_A  TM=4.348E-01  e=1.643E+00  Mus musculus
  5nfn-assembly1_B  TM=4.448E-01  e=2.656E+00  Homo sapiens
  8hqz-assembly1_H  TM=4.003E-01  e=6.484E+00  Escherichia phage DT57C

Secondary structure (DSSP, 8-state):
--EEEEEEE-EEE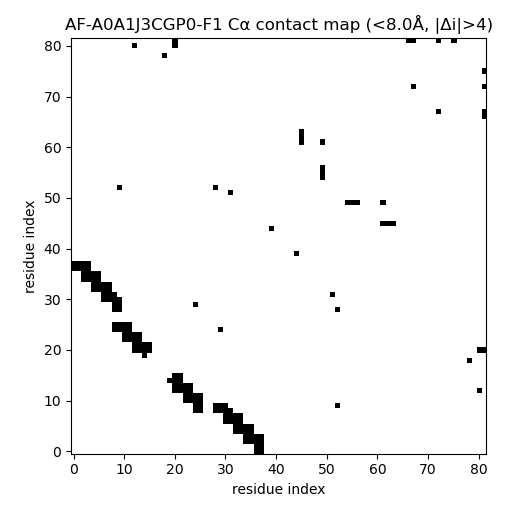EE-TTS-EEEEE-TTT-EEEEEEETT--HHHHHHHHHHHTT--TTSS------PPPHHHHTTS-TTS--